Protein AF-A0A0R2PX30-F1 (afdb_monomer_lite)

Foldseek 3Di:
DVPDDDDDDDDDDPDDPCQPPDLVNLVVVPVVCPVQQVVAPPPDLLPDPRRSVVVVCVVVVVCVVVSVVSNVSSVSNPDDDD

Secondary structure (DSSP, 8-state):
-TT---------------TT--HHHHHHT-GGGHHHHTTSPTT--SSSTT-HHHHHHHH-GGGHHHHHHHHHHHHHTT----

Radius of gyration: 16.87 Å; chains: 1; bounding box: 50×41×34 Å

pLDDT: mean 81.88, std 15.02, range [38.84, 95.06]

Organism: NCBI:txid1655569

Sequence (82 aa):
MPNGGWIIDTPGVRSFGLEHIDKSRVIASFTEFESVIASCPKNCSHDEATCALNNYVKTSPQASSRLASLQRLLDSSRQEII

Structure (mmCIF, N/CA/C/O backbone):
data_AF-A0A0R2PX30-F1
#
_entry.id   AF-A0A0R2PX30-F1
#
loop_
_atom_site.group_PDB
_atom_site.id
_atom_site.type_symbol
_atom_site.label_atom_id
_atom_site.label_alt_id
_atom_site.label_comp_id
_atom_site.label_asym_id
_atom_site.label_entity_id
_atom_site.label_seq_id
_atom_site.pdbx_PDB_ins_code
_atom_site.Cartn_x
_atom_site.Cartn_y
_atom_site.Cartn_z
_atom_site.occupancy
_atom_site.B_iso_or_equiv
_atom_site.auth_seq_id
_atom_site.auth_comp_id
_atom_site.auth_asym_id
_atom_site.auth_atom_id
_atom_site.pdbx_PDB_model_num
ATOM 1 N N . MET A 1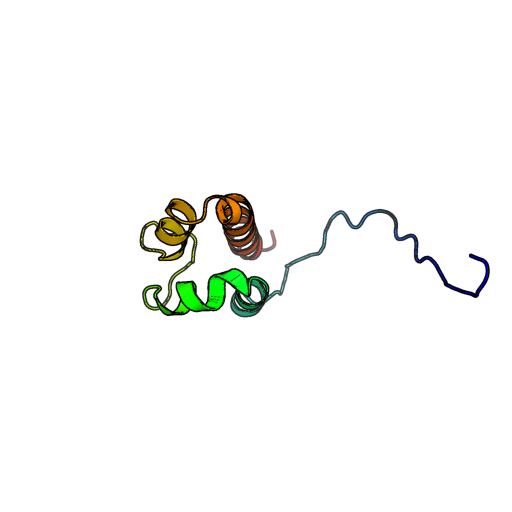 1 ? 31.822 -16.507 -5.813 1.00 58.28 1 MET A N 1
ATOM 2 C CA . MET A 1 1 ? 30.975 -17.446 -5.043 1.00 58.28 1 MET A CA 1
ATOM 3 C C . MET A 1 1 ? 31.359 -18.869 -5.427 1.00 58.28 1 MET A C 1
ATOM 5 O O . MET A 1 1 ? 31.487 -19.097 -6.625 1.00 58.28 1 MET 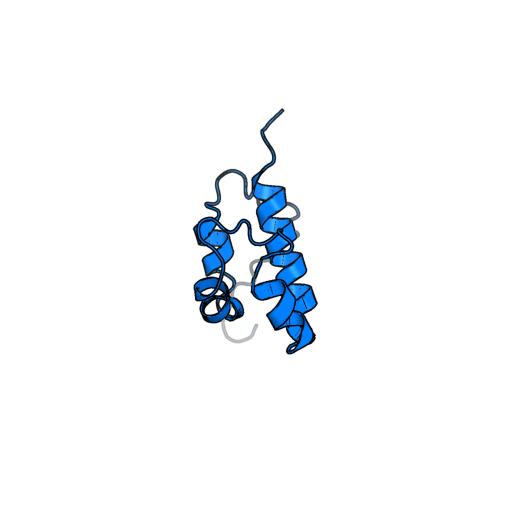A O 1
ATOM 9 N N . PRO A 1 2 ? 31.586 -19.797 -4.478 1.00 63.97 2 PRO A N 1
ATOM 10 C CA . PRO A 1 2 ? 32.275 -21.059 -4.772 1.00 63.97 2 PRO A CA 1
ATOM 11 C C . PRO A 1 2 ? 31.552 -22.052 -5.697 1.00 63.97 2 PRO A C 1
ATOM 13 O O . PRO A 1 2 ? 32.201 -22.990 -6.129 1.00 63.97 2 PRO A O 1
ATOM 16 N N . ASN A 1 3 ? 30.278 -21.845 -6.060 1.00 68.75 3 ASN A N 1
ATOM 17 C CA . ASN A 1 3 ? 29.506 -22.806 -6.870 1.00 68.75 3 ASN A CA 1
ATOM 18 C C . ASN A 1 3 ? 28.817 -22.198 -8.112 1.00 68.75 3 ASN A C 1
ATOM 20 O O . ASN A 1 3 ? 27.852 -22.765 -8.607 1.00 68.75 3 ASN A O 1
ATOM 24 N N . GLY A 1 4 ? 29.295 -21.058 -8.626 1.00 68.94 4 GLY A N 1
ATOM 25 C CA . GLY A 1 4 ? 28.749 -20.449 -9.847 1.00 68.94 4 GLY A CA 1
ATOM 26 C C . GLY A 1 4 ? 27.416 -19.726 -9.625 1.00 68.94 4 GLY A C 1
ATOM 27 O O . GLY A 1 4 ? 26.351 -20.323 -9.555 1.00 68.94 4 GLY A O 1
ATOM 28 N N . GLY A 1 5 ? 27.480 -18.402 -9.538 1.00 78.44 5 GLY A N 1
ATOM 29 C CA . GLY A 1 5 ? 26.320 -17.519 -9.518 1.00 78.44 5 GLY A CA 1
ATOM 30 C C . GLY A 1 5 ? 26.743 -16.172 -10.080 1.00 78.44 5 GLY A C 1
ATOM 31 O O . GLY A 1 5 ? 27.806 -15.663 -9.715 1.00 78.44 5 GLY A O 1
ATOM 32 N N . TRP A 1 6 ? 25.958 -15.635 -11.008 1.00 80.44 6 TRP A N 1
ATOM 33 C CA . TRP A 1 6 ? 26.195 -14.316 -11.581 1.00 80.44 6 TRP A CA 1
ATOM 34 C C . TRP A 1 6 ? 25.470 -13.274 -10.736 1.00 80.44 6 TRP A C 1
ATOM 36 O O . TRP A 1 6 ? 24.251 -13.320 -10.589 1.00 80.44 6 TRP A O 1
ATOM 46 N N . ILE A 1 7 ? 26.239 -12.355 -10.155 1.00 80.19 7 ILE A N 1
ATOM 47 C CA . ILE A 1 7 ? 25.699 -11.184 -9.470 1.00 80.19 7 ILE A CA 1
ATOM 48 C C . ILE A 1 7 ? 25.493 -10.126 -10.544 1.00 80.19 7 ILE A C 1
ATOM 50 O O . ILE A 1 7 ? 26.455 -9.663 -11.154 1.00 80.19 7 ILE A O 1
ATOM 54 N N . ILE A 1 8 ? 24.236 -9.772 -10.785 1.00 75.44 8 ILE A N 1
ATOM 55 C CA . ILE A 1 8 ? 23.899 -8.627 -11.620 1.00 75.44 8 ILE A CA 1
ATOM 56 C C . ILE A 1 8 ? 23.880 -7.407 -10.699 1.00 75.44 8 ILE A C 1
ATOM 58 O O . ILE A 1 8 ? 22.921 -7.187 -9.963 1.00 75.44 8 ILE A O 1
ATOM 62 N N . ASP A 1 9 ? 24.974 -6.650 -10.717 1.00 75.88 9 ASP A N 1
ATOM 63 C CA . ASP A 1 9 ? 25.103 -5.374 -10.014 1.00 75.88 9 ASP A CA 1
ATOM 64 C C . ASP A 1 9 ? 24.582 -4.255 -10.929 1.00 75.88 9 ASP A C 1
ATOM 66 O O . ASP A 1 9 ? 25.313 -3.692 -11.742 1.00 75.88 9 ASP A O 1
ATOM 70 N N . THR A 1 10 ? 23.272 -3.992 -10.898 1.00 67.81 10 THR A N 1
ATOM 71 C CA . THR A 1 10 ? 22.705 -2.837 -11.610 1.00 67.81 10 THR A CA 1
ATOM 72 C C . THR A 1 10 ? 22.893 -1.571 -10.769 1.00 67.81 10 THR A C 1
ATOM 74 O O . THR A 1 10 ? 22.367 -1.536 -9.650 1.00 67.81 10 THR A O 1
ATOM 77 N N . PRO A 1 11 ? 23.564 -0.516 -11.281 1.00 68.44 11 PRO A N 1
ATOM 78 C CA . PRO A 1 11 ? 23.644 0.772 -10.596 1.00 68.44 11 PRO A CA 1
ATOM 79 C C . PRO A 1 11 ? 22.223 1.265 -10.307 1.00 68.44 11 PRO A C 1
ATOM 81 O O . PRO A 1 11 ? 21.370 1.245 -11.192 1.00 68.44 11 PRO A O 1
ATOM 84 N N . GLY A 1 12 ? 21.967 1.624 -9.045 1.00 58.62 12 GLY A N 1
ATOM 85 C CA . GLY A 1 12 ? 20.627 1.757 -8.470 1.00 58.62 12 GLY A CA 1
ATOM 86 C C . GLY A 1 12 ? 19.595 2.382 -9.406 1.00 58.62 12 GLY A C 1
ATOM 87 O O . GLY A 1 12 ? 19.711 3.543 -9.796 1.00 58.62 12 GLY A O 1
ATOM 88 N N . VAL A 1 13 ? 18.567 1.600 -9.729 1.00 62.06 13 VAL A N 1
ATOM 89 C CA . VAL A 1 13 ? 17.355 2.052 -10.413 1.00 62.06 13 VAL A CA 1
ATOM 90 C C . VAL A 1 13 ? 16.743 3.213 -9.623 1.00 62.06 13 VAL A C 1
ATOM 92 O O . VAL A 1 13 ? 16.233 3.032 -8.521 1.00 62.06 13 VAL A O 1
ATOM 95 N N . ARG A 1 14 ? 16.859 4.438 -10.146 1.00 57.84 14 ARG A N 1
ATOM 96 C CA . ARG A 1 14 ? 16.308 5.643 -9.495 1.00 57.84 14 ARG A CA 1
ATOM 97 C C . ARG A 1 14 ? 14.897 5.984 -9.956 1.00 57.84 14 ARG A C 1
ATOM 99 O O . ARG A 1 14 ? 14.199 6.714 -9.261 1.00 57.84 14 ARG A O 1
ATOM 106 N N . SER A 1 15 ? 14.480 5.410 -11.081 1.00 56.09 15 SER A N 1
ATOM 107 C CA . SER A 1 15 ? 13.184 5.668 -11.694 1.00 56.09 15 SER A CA 1
ATOM 108 C C . SER A 1 15 ? 12.723 4.402 -12.417 1.00 56.09 15 SER A C 1
ATOM 110 O O . SER A 1 15 ? 13.224 4.086 -13.493 1.00 56.09 15 SER A O 1
ATOM 112 N N . PHE A 1 16 ? 11.781 3.659 -11.836 1.00 57.44 16 PHE A N 1
ATOM 113 C CA . PHE A 1 16 ? 10.907 2.805 -12.638 1.00 57.44 16 PHE A CA 1
ATOM 114 C C . PHE A 1 16 ? 9.766 3.702 -13.097 1.00 57.44 16 PHE A C 1
ATOM 116 O O . PHE A 1 16 ? 8.962 4.133 -12.273 1.00 57.44 16 PHE A O 1
ATOM 123 N N . GLY A 1 17 ? 9.726 4.037 -14.385 1.00 56.47 17 GLY A N 1
ATOM 124 C CA . GLY A 1 17 ? 8.586 4.751 -14.948 1.00 56.47 17 GLY A CA 1
ATOM 125 C C . GLY A 1 17 ? 7.333 3.897 -14.764 1.00 56.47 17 GLY A C 1
ATOM 126 O O . GLY A 1 17 ? 7.175 2.880 -15.432 1.00 56.47 17 GLY A O 1
ATOM 127 N N . LEU A 1 18 ? 6.435 4.299 -13.862 1.00 62.88 18 LEU A N 1
ATOM 128 C CA . LEU A 1 18 ? 5.079 3.739 -13.747 1.00 62.88 18 LEU A CA 1
ATOM 129 C C . LEU A 1 18 ? 4.152 4.294 -14.844 1.00 62.88 18 LEU A C 1
ATOM 131 O O . LEU A 1 18 ? 2.936 4.246 -14.708 1.00 62.88 18 LEU A O 1
ATOM 135 N N . GLU A 1 19 ? 4.735 4.816 -15.925 1.00 57.91 19 GLU A N 1
ATOM 136 C CA . GLU A 1 19 ? 4.113 5.676 -16.938 1.00 57.91 19 GLU A CA 1
ATOM 137 C C . GLU A 1 19 ? 2.912 5.024 -17.645 1.00 57.91 19 GLU A C 1
ATOM 139 O O . GLU A 1 19 ? 2.053 5.718 -18.166 1.00 57.91 19 GLU A O 1
ATOM 144 N N . HIS A 1 20 ? 2.807 3.690 -17.615 1.00 62.50 20 HIS A N 1
ATOM 145 C CA . HIS A 1 20 ? 1.686 2.937 -18.195 1.00 62.50 20 HIS A CA 1
ATOM 146 C C . HIS A 1 20 ? 1.209 1.779 -17.307 1.00 62.50 20 HIS A C 1
ATOM 148 O O . HIS A 1 20 ? 0.659 0.791 -17.799 1.00 62.50 20 HIS A O 1
ATOM 154 N N . ILE A 1 21 ? 1.461 1.838 -15.996 1.00 73.94 21 ILE A N 1
ATOM 155 C CA . ILE A 1 21 ? 1.000 0.780 -15.097 1.00 73.94 21 ILE A CA 1
ATOM 156 C C . ILE A 1 21 ? -0.474 0.994 -14.744 1.00 73.94 21 ILE A C 1
ATOM 158 O O . ILE A 1 21 ? -0.875 2.019 -14.198 1.00 73.94 21 ILE A O 1
ATOM 162 N N . ASP A 1 22 ? -1.277 -0.022 -15.052 1.00 80.69 22 ASP A N 1
ATOM 163 C CA . ASP A 1 22 ? -2.682 -0.074 -14.678 1.00 80.69 22 ASP A CA 1
ATOM 164 C C . ASP A 1 22 ? -2.852 -0.041 -13.147 1.00 80.69 22 ASP A C 1
ATOM 166 O O . ASP A 1 22 ? -2.163 -0.750 -12.403 1.00 80.69 22 ASP A O 1
ATOM 170 N N . LYS A 1 23 ? -3.799 0.772 -12.669 1.00 83.88 23 LYS A N 1
ATOM 171 C CA . LYS A 1 23 ? -4.048 0.953 -11.231 1.00 83.88 23 LYS A CA 1
ATOM 172 C C . LYS A 1 23 ? -4.469 -0.348 -10.560 1.00 83.88 23 LYS A C 1
ATOM 174 O O . LYS A 1 23 ? -4.027 -0.616 -9.444 1.00 83.88 23 LYS A O 1
ATOM 179 N N . SER A 1 24 ? -5.268 -1.181 -11.226 1.00 84.44 24 SER A N 1
ATOM 180 C C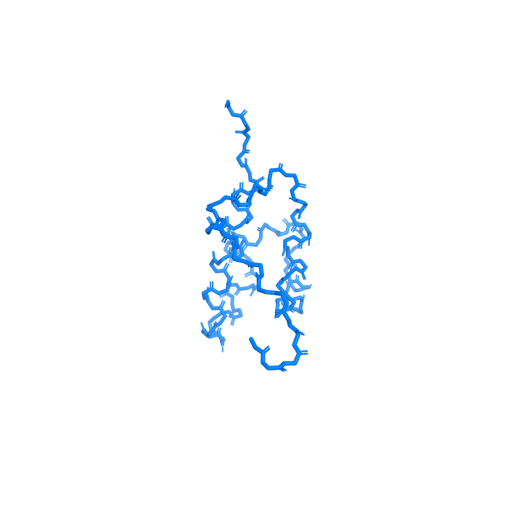A . SER A 1 24 ? -5.665 -2.482 -10.686 1.00 84.44 24 SER A CA 1
ATOM 181 C C . SER A 1 24 ? -4.459 -3.407 -10.528 1.00 84.44 24 SER A C 1
ATOM 183 O O . SER A 1 24 ? -4.394 -4.151 -9.552 1.00 84.44 24 SER A O 1
ATOM 185 N N . ARG A 1 25 ? -3.447 -3.301 -11.400 1.00 86.88 25 ARG A N 1
ATOM 186 C CA . ARG A 1 25 ? -2.175 -4.027 -11.248 1.00 86.88 25 ARG A CA 1
ATOM 187 C C . ARG A 1 25 ? -1.348 -3.553 -10.054 1.00 86.88 25 ARG A C 1
ATOM 189 O O . ARG A 1 25 ? -0.766 -4.386 -9.354 1.00 86.88 25 ARG A O 1
ATOM 196 N N . VAL A 1 26 ? -1.305 -2.243 -9.797 1.00 89.06 26 VAL A N 1
ATOM 197 C CA . VAL A 1 26 ? -0.676 -1.704 -8.577 1.00 89.06 26 VAL A CA 1
ATOM 198 C C . VAL A 1 26 ? -1.384 -2.265 -7.357 1.00 89.06 26 VAL A C 1
ATOM 200 O O . VAL A 1 26 ? -0.734 -2.850 -6.500 1.00 89.06 26 VAL A O 1
ATOM 203 N N . ILE A 1 27 ? -2.712 -2.154 -7.316 1.00 91.12 27 ILE A N 1
ATOM 204 C CA . ILE A 1 27 ? -3.535 -2.612 -6.195 1.00 91.12 27 ILE A CA 1
ATOM 205 C C . ILE A 1 27 ? -3.335 -4.113 -5.938 1.00 91.12 27 ILE A C 1
ATOM 207 O O . ILE A 1 27 ? -3.076 -4.506 -4.804 1.00 91.12 27 ILE A O 1
ATOM 211 N N . ALA A 1 28 ? -3.352 -4.940 -6.987 1.00 90.31 28 ALA A N 1
ATOM 212 C CA . ALA A 1 28 ? -3.141 -6.386 -6.887 1.00 90.31 28 ALA A CA 1
ATOM 213 C C . ALA A 1 28 ? -1.745 -6.775 -6.361 1.00 90.31 28 ALA A C 1
ATOM 215 O O . ALA A 1 28 ? -1.555 -7.887 -5.876 1.00 90.31 28 ALA A O 1
ATOM 216 N N . SER A 1 29 ? -0.763 -5.868 -6.422 1.00 91.62 29 SER A N 1
ATOM 217 C CA . SER A 1 29 ? 0.579 -6.096 -5.867 1.00 91.62 29 SER A CA 1
ATOM 218 C C . SER A 1 29 ? 0.630 -5.953 -4.335 1.00 91.62 29 SER A C 1
ATOM 220 O O . SER A 1 29 ? 1.631 -6.315 -3.716 1.00 91.62 29 SER A O 1
ATOM 222 N N . PHE A 1 30 ? -0.439 -5.442 -3.715 1.00 94.00 30 PHE A N 1
ATOM 223 C CA . PHE A 1 30 ? -0.615 -5.351 -2.264 1.00 94.00 30 PHE A CA 1
ATOM 224 C C . PHE A 1 30 ? -1.627 -6.402 -1.801 1.00 94.00 30 PHE A C 1
ATOM 226 O O . PHE A 1 30 ? -2.744 -6.089 -1.387 1.00 94.00 30 PHE A O 1
ATOM 233 N N . THR A 1 31 ? -1.236 -7.673 -1.890 1.00 92.94 31 THR A N 1
ATOM 234 C CA . THR A 1 31 ? -2.109 -8.814 -1.578 1.00 92.94 31 THR A CA 1
ATOM 235 C C . THR A 1 31 ? -2.614 -8.803 -0.136 1.00 92.94 31 THR A C 1
ATOM 237 O O . THR A 1 31 ? -3.712 -9.286 0.129 1.00 92.94 31 THR A O 1
ATOM 240 N N . GLU A 1 32 ? -1.886 -8.178 0.798 1.00 92.25 32 GLU A N 1
ATOM 241 C CA . GLU A 1 32 ? -2.348 -8.019 2.180 1.00 92.25 32 GLU A CA 1
ATOM 242 C C . GLU A 1 32 ? -3.641 -7.193 2.317 1.00 92.25 32 GLU A C 1
ATOM 244 O O . GLU A 1 32 ? -4.319 -7.273 3.341 1.00 92.25 32 GLU A O 1
ATOM 249 N N . PHE A 1 33 ? -3.988 -6.402 1.299 1.00 94.69 33 PHE A N 1
ATOM 250 C CA . PHE A 1 33 ? -5.150 -5.521 1.297 1.00 94.69 33 PHE A CA 1
ATOM 251 C C . PHE A 1 33 ? -6.348 -6.075 0.528 1.00 94.69 33 PHE A C 1
ATOM 253 O O . PHE A 1 33 ? -7.431 -5.510 0.649 1.00 94.69 33 PHE A O 1
ATOM 260 N N . GLU A 1 34 ? -6.199 -7.176 -0.210 1.00 93.06 34 GLU A N 1
ATOM 261 C CA . GLU A 1 34 ? -7.234 -7.717 -1.104 1.00 93.06 34 GLU A CA 1
ATOM 262 C C . GLU A 1 34 ? -8.585 -7.917 -0.394 1.00 93.06 34 GLU A C 1
ATOM 264 O O . GLU A 1 34 ? -9.624 -7.431 -0.849 1.00 93.06 34 GLU A O 1
ATOM 269 N N . SER A 1 35 ? -8.560 -8.551 0.781 1.00 92.69 35 SER A N 1
ATOM 270 C CA . SER A 1 35 ? -9.758 -8.832 1.581 1.00 92.69 35 SER A CA 1
ATOM 271 C C . SER A 1 35 ? -10.446 -7.566 2.098 1.00 92.69 35 SER A C 1
ATOM 273 O O . SER A 1 35 ? -11.671 -7.507 2.178 1.00 92.69 35 SER A O 1
ATOM 275 N N . VAL A 1 36 ? -9.671 -6.529 2.420 1.00 94.69 36 VAL A N 1
ATOM 276 C CA . VAL A 1 36 ? -10.187 -5.243 2.909 1.00 94.69 36 VAL A CA 1
ATOM 277 C C . VAL A 1 36 ? -10.742 -4.413 1.755 1.00 94.69 36 VAL A C 1
ATOM 279 O O . VAL A 1 36 ? -11.780 -3.769 1.892 1.00 94.69 36 VAL A O 1
ATOM 282 N N . ILE A 1 37 ? -10.074 -4.454 0.604 1.00 93.62 37 ILE A N 1
ATOM 283 C CA . ILE A 1 37 ? -10.473 -3.761 -0.622 1.00 93.62 37 ILE A CA 1
ATOM 284 C C . ILE A 1 37 ? -11.809 -4.287 -1.140 1.00 93.62 37 ILE A C 1
ATOM 286 O O . ILE A 1 37 ? -12.623 -3.496 -1.611 1.00 93.62 37 ILE A O 1
ATOM 290 N N . ALA A 1 38 ? -12.095 -5.580 -0.976 1.00 91.75 38 ALA A N 1
ATOM 291 C CA . ALA A 1 38 ? -13.410 -6.141 -1.285 1.00 91.75 38 ALA A CA 1
ATOM 292 C C . ALA A 1 38 ? -14.556 -5.486 -0.482 1.00 91.75 38 ALA A C 1
ATOM 294 O O . ALA A 1 38 ? -15.705 -5.509 -0.920 1.00 91.75 38 ALA A O 1
ATOM 295 N N . SER A 1 39 ? -14.250 -4.875 0.671 1.00 93.19 39 SER A N 1
ATOM 296 C CA . SER A 1 39 ? -15.201 -4.128 1.502 1.00 93.19 39 SER A CA 1
ATOM 297 C C . SER A 1 39 ? -15.216 -2.617 1.220 1.00 93.19 39 SER A C 1
ATOM 299 O O . SER A 1 39 ? -15.943 -1.881 1.895 1.00 93.19 39 SER A O 1
ATOM 301 N N . CYS A 1 40 ? -14.421 -2.123 0.268 1.00 94.31 40 CYS A N 1
ATOM 302 C CA . CYS A 1 40 ? -14.460 -0.720 -0.128 1.00 94.31 40 CYS A CA 1
ATOM 303 C C . CYS A 1 40 ? -15.746 -0.380 -0.905 1.00 94.31 40 CYS A C 1
ATOM 305 O O . CYS A 1 40 ? -16.361 -1.252 -1.526 1.00 94.31 40 CYS A O 1
ATOM 307 N N . PRO A 1 41 ? -16.150 0.904 -0.923 1.00 91.31 41 PRO A N 1
ATOM 308 C CA . PRO A 1 41 ? -17.222 1.362 -1.798 1.00 91.31 41 PRO A CA 1
ATOM 309 C C . PRO A 1 41 ? -16.889 1.118 -3.279 1.00 91.31 41 PRO A C 1
ATOM 311 O O . PRO A 1 41 ? -15.724 1.015 -3.674 1.00 91.31 41 PRO A O 1
ATOM 314 N N . LYS A 1 42 ? -17.927 1.052 -4.125 1.00 87.75 42 LYS A N 1
ATOM 315 C CA . LYS A 1 42 ? -17.742 0.952 -5.581 1.00 87.75 42 LYS A CA 1
ATOM 316 C C . LYS A 1 42 ? -16.939 2.154 -6.087 1.00 87.75 42 LYS A C 1
ATOM 318 O O . LYS A 1 42 ? -17.228 3.281 -5.702 1.00 87.75 42 LYS A O 1
ATOM 323 N N . ASN A 1 43 ? -15.985 1.901 -6.983 1.00 87.56 43 ASN A N 1
ATOM 324 C CA . ASN A 1 43 ? -15.074 2.902 -7.552 1.00 87.56 43 ASN A CA 1
ATOM 325 C C . ASN A 1 43 ? -14.220 3.647 -6.506 1.00 87.56 43 ASN A C 1
ATOM 327 O O . ASN A 1 43 ? -13.900 4.818 -6.700 1.00 87.56 43 ASN A O 1
ATOM 331 N N . CYS A 1 44 ? -13.840 2.975 -5.414 1.00 91.69 44 CYS A N 1
ATOM 332 C CA . CYS A 1 44 ? -12.944 3.549 -4.415 1.00 91.69 44 CYS A CA 1
ATOM 333 C C . CYS A 1 44 ? -11.567 3.883 -5.017 1.00 91.69 44 CYS A C 1
ATOM 335 O O . CYS A 1 44 ? -10.933 3.037 -5.646 1.00 91.69 44 CYS A O 1
ATOM 337 N N . SER A 1 45 ? -11.072 5.097 -4.777 1.00 89.69 45 SER A N 1
ATOM 338 C CA . SER A 1 45 ? -9.741 5.548 -5.203 1.00 89.69 45 SER A CA 1
ATOM 339 C C . SER A 1 45 ? -8.613 5.068 -4.280 1.00 89.69 45 SER A C 1
ATOM 341 O O . SER A 1 45 ? -7.447 5.333 -4.561 1.00 89.69 45 SER A O 1
ATOM 343 N N . HIS A 1 46 ? -8.941 4.421 -3.157 1.00 92.62 46 HIS A N 1
ATOM 344 C CA . HIS A 1 46 ? -8.017 4.006 -2.088 1.00 92.62 46 HIS A CA 1
ATOM 345 C C . HIS A 1 46 ? -7.211 5.131 -1.404 1.00 92.62 46 HIS A C 1
ATOM 347 O O . HIS A 1 46 ? -6.409 4.864 -0.509 1.00 92.62 46 HIS A O 1
ATOM 353 N N . ASP A 1 47 ? -7.513 6.382 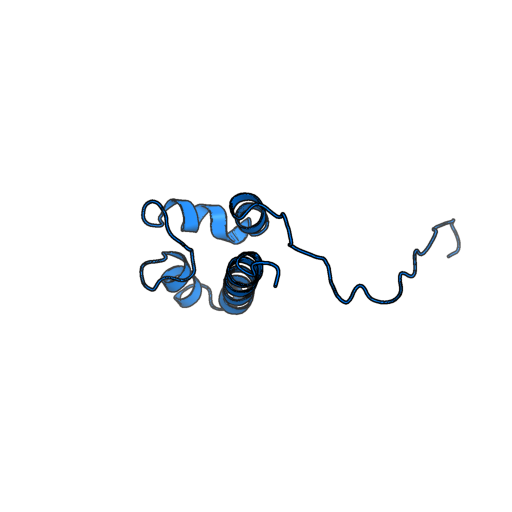-1.748 1.00 90.38 47 ASP A N 1
ATOM 354 C CA . ASP A 1 47 ? -6.980 7.624 -1.171 1.00 90.38 47 ASP A CA 1
ATOM 355 C C . ASP A 1 47 ? -8.115 8.561 -0.700 1.00 90.38 47 ASP A C 1
ATOM 357 O O . ASP A 1 47 ? -7.997 9.773 -0.613 1.00 90.38 47 ASP A O 1
ATOM 361 N N . GLU A 1 48 ? -9.288 7.999 -0.428 1.00 90.94 48 GLU A N 1
ATOM 362 C CA . GLU A 1 48 ? -10.449 8.739 0.071 1.00 90.94 48 GLU A CA 1
ATOM 363 C C . GLU A 1 48 ? -10.718 8.396 1.537 1.00 90.94 48 GLU A C 1
ATOM 365 O O . GLU A 1 48 ? -10.392 7.300 2.001 1.00 90.94 48 GLU A O 1
ATOM 370 N N . ALA A 1 49 ? -11.381 9.295 2.268 1.00 89.88 49 ALA A N 1
ATOM 371 C CA . ALA A 1 49 ? -11.700 9.086 3.682 1.00 89.88 49 ALA A CA 1
ATOM 372 C C . ALA A 1 49 ? -12.577 7.839 3.925 1.00 89.88 49 ALA A C 1
ATOM 374 O O . ALA A 1 49 ? -12.420 7.156 4.938 1.00 89.88 49 ALA A O 1
ATOM 375 N N . THR A 1 50 ? -13.455 7.513 2.974 1.00 91.56 50 THR A N 1
ATOM 376 C CA . THR A 1 50 ? -14.384 6.369 2.982 1.00 91.56 50 THR A CA 1
ATOM 377 C C . THR A 1 50 ? -13.735 5.018 2.668 1.00 91.56 50 THR A C 1
ATOM 379 O O . THR A 1 50 ? -14.408 3.991 2.737 1.00 91.56 50 THR A O 1
ATOM 382 N N . CYS A 1 51 ? -12.436 4.981 2.356 1.00 95.06 51 CYS A N 1
ATOM 383 C CA . CYS A 1 51 ? -11.722 3.743 2.063 1.00 95.06 51 CYS A CA 1
ATOM 384 C C . CYS A 1 51 ? -11.651 2.828 3.298 1.00 95.06 51 CYS A C 1
ATOM 386 O O . CYS A 1 51 ? -11.194 3.238 4.369 1.00 95.06 51 CYS A O 1
ATOM 388 N N . ALA A 1 52 ? -12.030 1.555 3.142 1.00 94.75 52 ALA A N 1
ATOM 389 C CA . ALA A 1 52 ? -11.988 0.564 4.222 1.00 94.75 52 ALA A CA 1
ATOM 390 C C . ALA A 1 52 ? -10.565 0.358 4.786 1.00 94.75 52 ALA A C 1
ATOM 392 O O . ALA A 1 52 ? -10.400 0.064 5.974 1.00 94.75 52 ALA A O 1
ATOM 393 N N . LEU A 1 53 ? -9.531 0.609 3.972 1.00 94.44 53 LEU A N 1
ATOM 394 C CA . LEU A 1 53 ? -8.126 0.529 4.385 1.00 94.44 53 LEU A CA 1
ATOM 395 C C . LEU A 1 53 ? -7.778 1.510 5.510 1.00 94.44 53 LEU A C 1
ATOM 397 O O . LEU A 1 53 ? -6.966 1.174 6.370 1.00 94.44 53 LEU A O 1
ATOM 401 N N . ASN A 1 54 ? -8.445 2.667 5.579 1.00 93.62 54 ASN A N 1
ATOM 402 C CA . ASN A 1 54 ? -8.231 3.649 6.646 1.00 93.62 54 ASN A CA 1
ATOM 403 C C . ASN A 1 54 ? -8.633 3.108 8.022 1.00 93.62 54 ASN A C 1
ATOM 405 O O . ASN A 1 54 ? -8.068 3.501 9.040 1.00 93.62 54 ASN A O 1
ATOM 409 N N . ASN A 1 55 ? -9.623 2.214 8.071 1.00 93.62 55 ASN A N 1
ATOM 410 C CA . ASN A 1 55 ? -10.025 1.560 9.313 1.00 93.62 55 ASN A CA 1
ATOM 411 C C . ASN A 1 55 ? -9.145 0.347 9.609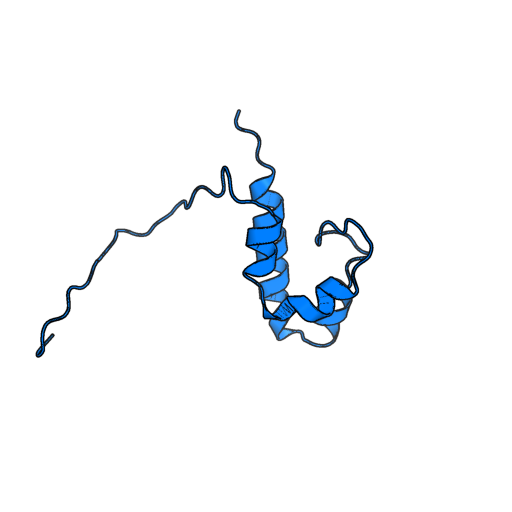 1.00 93.62 55 ASN A C 1
ATOM 413 O O . ASN A 1 55 ? -8.766 0.144 10.760 1.00 93.62 55 ASN A O 1
ATOM 417 N N . TYR A 1 56 ? -8.750 -0.401 8.578 1.00 93.69 56 TYR A N 1
ATOM 418 C CA . TYR A 1 56 ? -7.847 -1.539 8.727 1.00 93.69 56 TYR A CA 1
ATOM 419 C C . TYR A 1 56 ? -6.517 -1.153 9.388 1.00 93.69 56 TYR A C 1
ATOM 421 O O . TYR A 1 56 ? -6.086 -1.814 10.334 1.00 93.69 56 TYR A O 1
ATOM 429 N N . VAL A 1 57 ? -5.902 -0.039 8.974 1.00 94.50 57 VAL A N 1
ATOM 430 C CA . VAL A 1 57 ? -4.625 0.413 9.557 1.00 94.50 57 VAL A CA 1
ATOM 431 C C . VAL A 1 57 ? -4.739 0.863 11.016 1.00 94.50 57 VAL A C 1
ATOM 433 O O . VAL A 1 57 ? -3.757 0.781 11.745 1.00 94.50 57 VAL A O 1
ATOM 436 N N . LYS A 1 58 ? -5.931 1.259 11.493 1.00 93.06 58 LYS A N 1
ATOM 437 C CA . LYS A 1 58 ? -6.151 1.554 12.924 1.00 93.06 58 LYS A CA 1
ATOM 438 C C . LYS A 1 58 ? -6.037 0.295 13.781 1.00 93.06 58 LYS A C 1
ATOM 440 O O . LYS A 1 58 ? -5.550 0.359 14.903 1.00 93.06 58 LYS A O 1
ATOM 445 N N . THR A 1 59 ? -6.487 -0.841 13.251 1.00 92.81 59 THR A N 1
ATOM 446 C CA . THR A 1 59 ? -6.407 -2.151 13.918 1.00 92.81 59 THR A CA 1
AT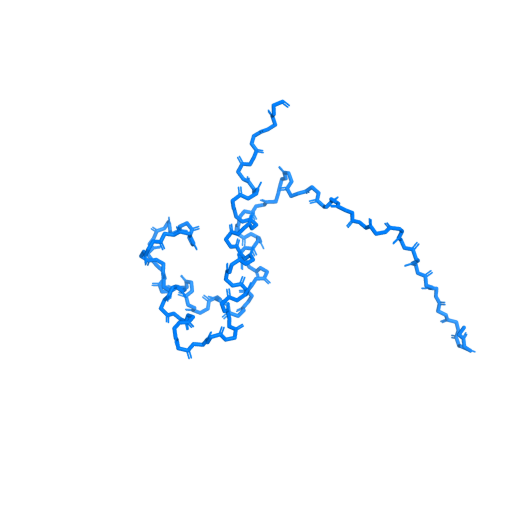OM 447 C C . THR A 1 59 ? -5.111 -2.905 13.621 1.00 92.81 59 THR A C 1
ATOM 449 O O . THR A 1 59 ? -4.745 -3.809 14.364 1.00 92.81 59 THR A O 1
ATOM 452 N N . SER A 1 60 ? -4.409 -2.529 12.549 1.00 92.00 60 SER A N 1
ATOM 453 C CA . SER A 1 60 ? -3.178 -3.163 12.072 1.00 92.00 60 SER A CA 1
ATOM 454 C C . SER A 1 60 ? -2.131 -2.087 11.742 1.00 92.00 60 SER A C 1
ATOM 456 O O . SER A 1 60 ? -1.887 -1.789 10.567 1.00 92.00 60 SER A O 1
ATOM 458 N N . PRO A 1 61 ? -1.516 -1.451 12.761 1.00 91.31 61 PRO A N 1
ATOM 459 C CA . PRO A 1 61 ? -0.632 -0.298 12.572 1.00 91.31 61 PRO A CA 1
ATOM 460 C C . PRO A 1 61 ? 0.574 -0.586 11.674 1.00 91.31 61 PRO A C 1
ATOM 462 O O . PRO A 1 61 ? 1.029 0.301 10.950 1.00 91.31 61 PRO A O 1
ATOM 465 N N . GLN A 1 62 ? 1.051 -1.834 11.660 1.00 91.94 62 GLN A N 1
ATOM 466 C CA . GLN A 1 62 ? 2.127 -2.316 10.792 1.00 91.94 62 GLN A CA 1
ATOM 467 C C . GLN A 1 62 ? 1.833 -2.129 9.296 1.00 91.94 62 GLN A C 1
ATOM 469 O O . GLN A 1 62 ? 2.757 -2.006 8.494 1.00 91.94 62 GLN A O 1
ATOM 474 N N . ALA A 1 63 ? 0.556 -2.061 8.912 1.00 92.81 63 ALA A N 1
ATOM 475 C CA . ALA A 1 63 ? 0.143 -1.861 7.532 1.00 92.81 63 ALA A CA 1
ATOM 476 C C . ALA A 1 63 ? 0.121 -0.381 7.106 1.00 92.81 63 ALA A C 1
ATOM 478 O O . ALA A 1 63 ? 0.010 -0.093 5.916 1.00 92.81 63 ALA A O 1
ATOM 479 N N . SER A 1 64 ? 0.281 0.567 8.036 1.00 93.69 64 SER A N 1
ATOM 480 C CA . SER A 1 64 ? 0.195 2.009 7.744 1.00 93.69 64 SER A CA 1
ATOM 481 C C . SER A 1 64 ? 1.242 2.463 6.722 1.00 93.69 64 SER A C 1
ATOM 483 O O . SER A 1 64 ? 0.922 3.165 5.765 1.00 93.69 64 SER A O 1
ATOM 485 N N . SER A 1 65 ? 2.491 2.005 6.862 1.00 94.81 65 SER A N 1
ATOM 486 C CA . SER A 1 65 ? 3.573 2.325 5.916 1.00 94.81 65 SER A CA 1
ATOM 487 C C . SER A 1 65 ? 3.329 1.738 4.521 1.00 94.81 65 SER A C 1
ATOM 489 O O . SER A 1 65 ? 3.720 2.331 3.509 1.00 94.81 65 SER A O 1
ATOM 491 N N . ARG A 1 66 ? 2.662 0.579 4.456 1.00 94.69 66 ARG A N 1
ATOM 492 C CA . ARG A 1 66 ? 2.277 -0.083 3.204 1.00 94.69 66 ARG A CA 1
ATOM 493 C C . ARG A 1 66 ? 1.124 0.658 2.530 1.00 94.69 66 ARG A C 1
ATOM 495 O O . ARG A 1 66 ? 1.241 0.953 1.345 1.00 94.69 66 ARG A O 1
ATOM 502 N N . LEU A 1 67 ? 0.096 1.061 3.282 1.00 95.06 67 LEU A N 1
ATOM 503 C CA . LEU A 1 67 ? -1.012 1.882 2.777 1.00 95.06 67 LEU A CA 1
ATOM 504 C C . LEU A 1 67 ? -0.510 3.219 2.217 1.00 95.06 67 LEU A C 1
ATOM 506 O O . LEU A 1 67 ? -0.847 3.577 1.092 1.00 95.06 67 LEU A O 1
ATOM 510 N N . ALA A 1 68 ? 0.374 3.905 2.946 1.00 94.19 68 ALA A N 1
ATOM 511 C CA . ALA A 1 68 ? 0.976 5.150 2.473 1.00 94.19 68 ALA A CA 1
ATOM 512 C C . ALA A 1 68 ? 1.782 4.953 1.175 1.00 94.19 68 ALA A C 1
ATOM 514 O O . ALA A 1 68 ? 1.845 5.841 0.329 1.00 94.19 68 ALA A O 1
ATOM 515 N N . SER A 1 69 ? 2.411 3.787 1.002 1.00 93.31 69 SER A N 1
ATOM 516 C CA . SER A 1 69 ? 3.114 3.448 -0.240 1.00 93.31 69 SER A CA 1
ATOM 517 C C . SER A 1 69 ? 2.145 3.191 -1.392 1.00 93.31 69 SER A C 1
ATOM 519 O O . SER A 1 69 ? 2.377 3.708 -2.479 1.00 93.31 69 SER A O 1
ATOM 521 N N . LEU A 1 70 ? 1.051 2.461 -1.154 1.00 93.38 70 LEU A N 1
ATOM 522 C CA . LEU A 1 70 ? -0.009 2.250 -2.143 1.00 93.38 70 LEU A CA 1
ATOM 523 C C . LEU A 1 70 ? -0.579 3.590 -2.633 1.00 93.38 70 LEU A C 1
ATOM 525 O O . LEU A 1 70 ? -0.618 3.826 -3.837 1.00 93.38 70 LEU A O 1
ATOM 529 N N . GLN A 1 71 ? -0.952 4.483 -1.713 1.00 92.19 71 GLN A N 1
ATOM 530 C CA . GLN A 1 71 ? -1.505 5.804 -2.035 1.00 92.19 71 GLN A CA 1
ATOM 531 C C . GLN A 1 71 ? -0.539 6.639 -2.880 1.00 92.19 71 GLN A C 1
ATOM 533 O O . GLN A 1 71 ? -0.925 7.149 -3.928 1.00 92.19 71 GLN A O 1
ATOM 538 N N . ARG A 1 72 ? 0.749 6.684 -2.508 1.00 90.00 72 ARG A N 1
ATOM 539 C CA . ARG A 1 72 ? 1.779 7.367 -3.311 1.00 90.00 72 ARG A CA 1
ATOM 540 C C . ARG A 1 72 ? 1.912 6.803 -4.725 1.00 90.00 72 ARG A C 1
ATOM 542 O O . ARG A 1 72 ? 2.080 7.576 -5.663 1.00 90.00 72 ARG A O 1
ATOM 549 N N . LEU A 1 73 ? 1.865 5.480 -4.894 1.00 88.81 73 LEU A N 1
ATOM 550 C CA . LEU A 1 73 ? 1.964 4.853 -6.220 1.00 88.81 73 LEU A CA 1
ATOM 551 C C . LEU A 1 73 ? 0.732 5.157 -7.081 1.00 88.81 73 LEU A C 1
ATOM 553 O O . LEU A 1 73 ? 0.868 5.415 -8.276 1.00 88.81 73 LEU A O 1
ATOM 557 N N . LEU A 1 74 ? -0.460 5.161 -6.477 1.00 87.19 74 LEU A N 1
ATOM 558 C CA . LEU A 1 74 ? -1.705 5.514 -7.160 1.00 87.19 74 LEU A CA 1
ATOM 559 C C . LEU A 1 74 ? -1.740 6.993 -7.564 1.00 87.19 74 LEU A C 1
ATOM 561 O O . LEU A 1 74 ? -2.211 7.300 -8.660 1.00 87.19 74 LEU A O 1
ATOM 565 N N . ASP A 1 75 ? -1.205 7.886 -6.732 1.00 84.88 75 ASP A N 1
ATOM 566 C CA . ASP A 1 75 ? -1.054 9.307 -7.056 1.00 84.88 75 ASP A CA 1
ATOM 567 C C . ASP A 1 75 ? -0.008 9.534 -8.161 1.00 84.88 75 ASP A C 1
ATOM 569 O O . ASP A 1 75 ? -0.280 10.211 -9.146 1.00 84.88 75 ASP A O 1
ATOM 573 N N . SER A 1 76 ? 1.142 8.856 -8.088 1.00 74.25 76 SER A N 1
ATOM 574 C CA . SER A 1 76 ? 2.209 8.969 -9.099 1.00 74.25 76 SER A CA 1
ATOM 575 C C . SER A 1 76 ? 1.771 8.473 -10.485 1.00 74.25 76 SER A C 1
ATOM 577 O O . SER A 1 76 ? 2.207 9.008 -11.499 1.00 74.25 76 SER A O 1
ATOM 579 N N . SER A 1 77 ? 0.859 7.494 -10.552 1.00 63.81 77 SER A N 1
ATOM 580 C CA . SER A 1 77 ? 0.254 7.027 -11.815 1.00 63.81 77 SER A CA 1
ATOM 581 C C . SER A 1 77 ? -0.665 8.058 -12.497 1.00 63.81 77 SER A C 1
ATOM 583 O O . SER A 1 77 ? -1.169 7.805 -13.588 1.00 63.81 77 SER A O 1
ATOM 585 N N . ARG A 1 78 ? -0.924 9.208 -11.853 1.00 59.12 78 ARG A N 1
ATOM 586 C CA . ARG A 1 78 ? -1.737 10.315 -12.381 1.00 59.12 78 ARG A CA 1
ATOM 587 C C . ARG A 1 78 ? -0.909 11.356 -13.147 1.00 59.12 78 ARG A C 1
ATOM 589 O O . ARG A 1 78 ? -1.514 12.224 -13.765 1.00 59.12 78 ARG A O 1
ATOM 596 N N . GLN A 1 79 ? 0.427 11.320 -13.110 1.00 51.19 79 GLN A N 1
ATOM 597 C CA . GLN A 1 79 ? 1.230 12.347 -13.784 1.00 51.19 79 GLN A CA 1
ATOM 598 C C . GLN A 1 79 ? 1.091 12.251 -15.310 1.00 51.19 79 GLN A C 1
ATOM 600 O O . GLN A 1 79 ? 1.681 11.388 -15.954 1.00 51.19 79 GLN A O 1
ATOM 605 N N . GLU A 1 80 ? 0.301 13.166 -15.872 1.00 47.78 80 GLU A N 1
ATOM 606 C CA . GLU A 1 80 ? 0.274 13.467 -17.297 1.00 47.78 80 GLU A CA 1
ATOM 607 C C . GLU A 1 80 ? 1.624 14.071 -17.703 1.00 47.78 80 GLU A C 1
ATOM 609 O O . GLU A 1 80 ? 2.151 14.967 -17.039 1.00 47.78 80 GLU A O 1
ATOM 614 N N . ILE A 1 81 ? 2.187 13.530 -18.781 1.00 42.28 81 ILE A N 1
ATOM 615 C CA . ILE A 1 81 ? 3.419 13.990 -19.417 1.00 42.28 81 ILE A CA 1
ATOM 616 C C . ILE A 1 81 ? 3.199 15.447 -19.862 1.00 42.28 81 ILE A C 1
ATOM 618 O O . ILE A 1 81 ? 2.325 15.701 -20.693 1.00 42.28 81 ILE A O 1
ATOM 622 N N . ILE A 1 82 ? 3.964 16.389 -19.297 1.00 38.84 82 ILE A N 1
ATOM 623 C CA . ILE A 1 82 ? 4.128 17.758 -19.823 1.00 38.84 82 ILE A CA 1
ATOM 624 C C . ILE A 1 82 ? 5.380 17.775 -20.693 1.00 38.84 82 ILE A C 1
ATOM 626 O O . ILE A 1 82 ? 6.420 17.272 -20.205 1.00 38.84 82 ILE A O 1
#

InterPro domains:
  IPR004881 Ribosome biogenesis GTPase RsgA [PTHR32120] (1-79)